Protein AF-A0A3A9ZVN2-F1 (afdb_monomer_lite)

Structure (mmCIF, N/CA/C/O backbone):
data_AF-A0A3A9ZVN2-F1
#
_entry.id   AF-A0A3A9ZVN2-F1
#
loop_
_atom_site.group_PDB
_atom_site.id
_atom_site.type_symbol
_atom_site.label_atom_id
_atom_site.label_alt_id
_atom_site.label_comp_id
_atom_site.label_asym_id
_atom_site.label_entity_id
_atom_site.label_seq_id
_atom_site.pdbx_PDB_ins_code
_atom_site.Cartn_x
_atom_site.Cartn_y
_atom_site.Cartn_z
_atom_site.occupancy
_atom_site.B_iso_or_equiv
_atom_site.auth_seq_id
_atom_site.auth_comp_id
_atom_site.auth_asym_id
_atom_site.auth_atom_id
_atom_site.pdbx_PDB_model_num
ATOM 1 N N . MET A 1 1 ? 17.768 26.730 19.556 1.00 52.03 1 MET A N 1
ATOM 2 C CA . MET A 1 1 ? 17.085 25.955 18.503 1.00 52.03 1 MET A CA 1
ATOM 3 C C . MET A 1 1 ? 16.171 24.981 19.230 1.00 52.03 1 MET A C 1
ATOM 5 O O . MET A 1 1 ? 16.673 24.086 19.892 1.00 52.03 1 MET A O 1
ATOM 9 N N . THR A 1 2 ? 14.871 25.261 19.291 1.00 62.16 2 THR A N 1
ATOM 10 C CA . THR A 1 2 ? 13.896 24.421 20.002 1.00 62.16 2 THR A CA 1
ATOM 11 C C . THR A 1 2 ? 13.582 23.214 19.131 1.00 62.16 2 THR A C 1
ATOM 13 O O . THR A 1 2 ? 13.152 23.379 17.994 1.00 62.16 2 THR A O 1
ATOM 16 N N . VAL A 1 3 ? 13.825 22.009 19.642 1.00 72.56 3 VAL A N 1
ATOM 17 C CA . VAL A 1 3 ? 13.385 20.778 18.981 1.00 72.56 3 VAL A CA 1
ATOM 18 C C . VAL A 1 3 ? 11.856 20.779 19.015 1.00 72.56 3 VAL A C 1
ATOM 20 O O . VAL A 1 3 ? 11.268 20.825 20.096 1.00 72.56 3 VAL A O 1
ATOM 23 N N . GLN A 1 4 ? 11.208 20.811 17.849 1.00 80.25 4 GLN A N 1
ATOM 24 C CA . GLN A 1 4 ? 9.761 20.615 17.763 1.00 80.25 4 GLN A CA 1
ATOM 25 C C . GLN A 1 4 ? 9.421 19.192 18.212 1.00 80.25 4 GLN A C 1
ATOM 27 O O . GLN A 1 4 ? 10.134 18.244 17.888 1.00 80.25 4 GLN A O 1
ATOM 32 N N . SER A 1 5 ? 8.332 19.052 18.967 1.00 89.44 5 SER A N 1
ATOM 33 C CA . SER A 1 5 ? 7.818 17.741 19.360 1.00 89.44 5 SER A CA 1
ATOM 34 C C . SER A 1 5 ? 7.433 16.929 18.123 1.00 89.44 5 SER A C 1
ATOM 36 O O . SER A 1 5 ? 6.764 17.452 17.233 1.00 89.44 5 SER A O 1
ATOM 38 N N . LEU A 1 6 ? 7.816 15.651 18.097 1.00 94.50 6 LEU A N 1
ATOM 39 C CA . LEU A 1 6 ? 7.392 14.690 17.073 1.00 94.50 6 LEU A CA 1
ATOM 40 C C . LEU A 1 6 ? 5.995 14.114 17.345 1.00 94.50 6 LEU A C 1
ATOM 42 O O . LEU A 1 6 ? 5.460 13.410 16.493 1.00 94.50 6 LEU A O 1
ATOM 46 N N . GLN A 1 7 ? 5.397 14.424 18.502 1.00 94.88 7 GLN A N 1
ATOM 47 C CA . GLN A 1 7 ? 4.105 13.876 18.915 1.00 94.88 7 GLN A CA 1
ATOM 48 C C . GLN A 1 7 ? 3.004 14.042 17.853 1.00 94.88 7 GLN A C 1
ATOM 50 O O . GLN A 1 7 ? 2.359 13.046 17.549 1.00 94.88 7 GLN A O 1
ATOM 55 N N . PRO A 1 8 ? 2.831 15.212 17.200 1.00 96.00 8 PRO A N 1
ATOM 56 C CA . PRO A 1 8 ? 1.793 15.358 16.179 1.00 96.00 8 PRO A CA 1
ATOM 57 C C . PRO A 1 8 ? 1.972 14.411 14.986 1.00 96.00 8 PRO A C 1
ATOM 59 O O . PRO A 1 8 ? 0.989 13.932 14.430 1.00 96.00 8 PRO A O 1
ATOM 62 N N . SER A 1 9 ? 3.218 14.123 14.595 1.00 94.94 9 SER A N 1
ATOM 63 C CA . SER A 1 9 ? 3.509 13.184 13.506 1.00 94.94 9 SER A CA 1
ATOM 64 C C . SER A 1 9 ? 3.242 11.739 13.920 1.00 94.94 9 SER A C 1
ATOM 66 O O . SER A 1 9 ? 2.726 10.967 13.119 1.00 94.94 9 SER A O 1
ATOM 68 N N . ILE A 1 10 ? 3.568 11.384 15.167 1.00 95.81 10 ILE A N 1
ATOM 69 C CA . ILE A 1 10 ? 3.290 10.057 15.734 1.00 95.81 10 ILE A CA 1
ATOM 70 C C . ILE A 1 10 ? 1.780 9.824 15.810 1.00 95.81 10 ILE A C 1
ATOM 72 O O . ILE A 1 10 ? 1.303 8.776 15.379 1.00 95.81 10 ILE A O 1
ATOM 76 N N . ASP A 1 11 ? 1.027 10.806 16.306 1.00 97.62 11 ASP A N 1
ATOM 77 C CA . ASP A 1 11 ? -0.429 10.722 16.419 1.00 97.62 11 ASP A CA 1
ATOM 78 C C . ASP A 1 11 ? -1.079 10.580 15.034 1.00 97.62 11 ASP A C 1
ATOM 80 O O . ASP A 1 11 ? -1.924 9.709 14.834 1.00 97.62 11 ASP A O 1
ATOM 84 N N . ALA A 1 12 ? -0.642 11.381 14.054 1.00 97.12 12 ALA A N 1
ATOM 85 C CA . ALA A 1 12 ? -1.155 11.316 12.6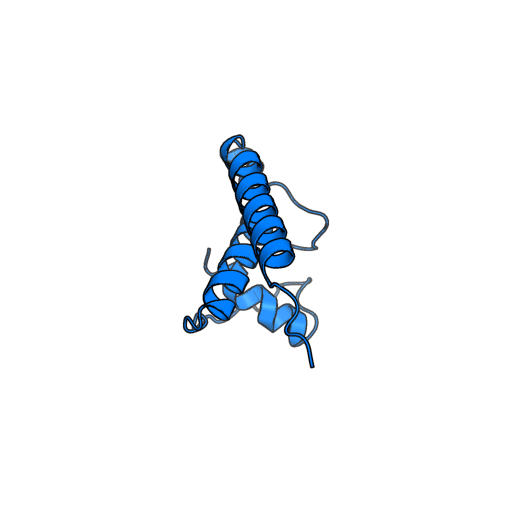86 1.00 97.12 12 ALA A CA 1
ATOM 86 C C . ALA A 1 12 ? -0.848 9.975 12.001 1.00 97.12 12 ALA A C 1
ATOM 88 O O . ALA A 1 12 ? -1.716 9.407 11.335 1.00 97.12 12 ALA A O 1
ATOM 89 N N . TRP A 1 13 ? 0.369 9.451 12.170 1.00 96.31 13 TRP A N 1
ATOM 90 C CA . TRP A 1 13 ? 0.735 8.138 11.641 1.00 96.31 13 TRP A CA 1
ATOM 91 C C . TRP A 1 13 ? -0.088 7.023 12.298 1.00 96.31 13 TRP A C 1
ATOM 93 O O . TRP A 1 13 ? -0.677 6.205 11.593 1.00 96.31 13 TRP A O 1
ATOM 103 N N . THR A 1 14 ? -0.219 7.051 13.629 1.00 97.56 14 THR A N 1
ATOM 104 C CA . THR A 1 14 ? -0.990 6.056 14.396 1.00 97.56 14 THR A CA 1
ATOM 105 C C . THR A 1 14 ? -2.445 6.035 13.935 1.00 97.56 14 THR A C 1
ATOM 107 O O . THR A 1 14 ? -2.957 4.986 13.553 1.00 97.56 14 THR A O 1
ATOM 110 N N . GLN A 1 15 ? -3.074 7.212 13.853 1.00 98.31 15 GLN A N 1
ATOM 111 C CA . GLN A 1 15 ? -4.438 7.357 13.350 1.00 98.31 15 GLN A CA 1
ATOM 112 C C . GLN A 1 15 ? -4.589 6.813 11.921 1.00 98.31 15 GLN A C 1
ATOM 114 O O . GLN A 1 15 ? -5.598 6.187 11.602 1.00 98.31 15 GLN A O 1
ATOM 119 N N . SER A 1 16 ? -3.604 7.055 11.052 1.00 97.50 16 SER A N 1
ATOM 120 C CA . SER A 1 16 ? -3.657 6.617 9.653 1.00 97.50 16 SER A CA 1
ATOM 121 C C . SER A 1 16 ? -3.618 5.091 9.536 1.00 97.50 16 SER A C 1
ATOM 123 O O . SER A 1 16 ? -4.425 4.511 8.809 1.00 97.50 16 SER A O 1
ATOM 125 N N . ILE A 1 17 ? -2.724 4.430 10.277 1.00 97.00 17 ILE A N 1
ATOM 126 C CA . ILE A 1 17 ? -2.597 2.967 10.258 1.00 97.00 17 ILE A CA 1
ATOM 127 C C . ILE A 1 17 ? -3.798 2.285 10.924 1.00 97.00 17 ILE A C 1
ATOM 129 O O . ILE A 1 17 ? -4.275 1.264 10.420 1.00 97.00 17 ILE A O 1
ATOM 133 N N . GLU A 1 18 ? -4.342 2.856 12.001 1.00 97.88 18 GLU A N 1
ATOM 134 C CA . GLU A 1 18 ? -5.577 2.365 12.624 1.00 97.88 18 GLU A CA 1
ATOM 135 C C . GLU A 1 18 ? -6.771 2.469 11.666 1.00 97.88 18 GLU A C 1
ATOM 137 O O . GLU A 1 18 ? -7.498 1.491 11.495 1.00 97.88 18 GLU A O 1
ATOM 142 N N . ALA A 1 19 ? -6.930 3.599 10.967 1.00 98.06 19 ALA A N 1
ATOM 143 C CA . ALA A 1 19 ? -8.015 3.793 10.005 1.00 98.06 19 ALA A CA 1
ATOM 144 C C . ALA A 1 19 ? -7.927 2.830 8.808 1.00 98.06 19 ALA A C 1
ATOM 146 O O . ALA A 1 19 ? -8.944 2.286 8.374 1.00 98.06 19 ALA A O 1
ATOM 147 N N . IL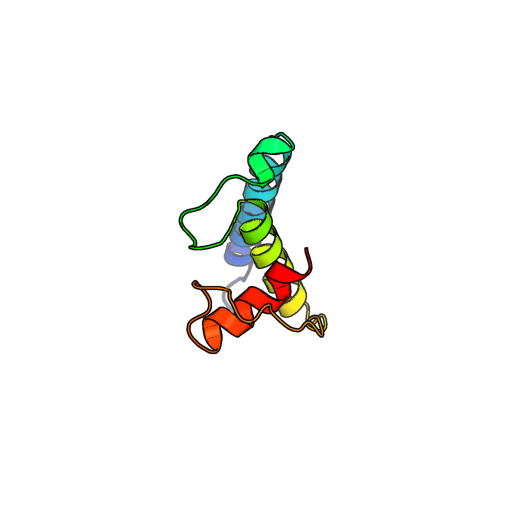E A 1 20 ? -6.718 2.584 8.284 1.00 96.94 20 ILE A N 1
ATOM 148 C CA . ILE A 1 20 ? -6.500 1.578 7.234 1.00 96.94 20 ILE A CA 1
ATOM 149 C C . ILE A 1 20 ? -6.876 0.190 7.759 1.00 96.94 20 ILE A C 1
ATOM 151 O O . ILE A 1 20 ? -7.607 -0.535 7.087 1.00 96.94 20 ILE A O 1
ATOM 155 N N . SER A 1 21 ? -6.418 -0.163 8.964 1.00 96.75 21 SER A N 1
ATOM 156 C CA . SER A 1 21 ? -6.683 -1.465 9.586 1.00 96.75 21 SER A CA 1
ATOM 157 C C . SER A 1 21 ? -8.179 -1.702 9.809 1.00 96.75 21 SER A C 1
ATOM 159 O O . SER A 1 21 ? -8.687 -2.775 9.485 1.00 96.75 21 SER A O 1
ATOM 161 N N . GLU A 1 22 ? -8.903 -0.695 10.304 1.00 97.81 22 GLU A N 1
ATOM 162 C CA . GLU A 1 22 ? -10.355 -0.748 10.484 1.00 97.81 22 GLU A CA 1
ATOM 163 C C . GLU A 1 22 ? -11.071 -0.944 9.142 1.00 97.81 22 GLU A C 1
ATOM 165 O O . GLU A 1 22 ? -11.871 -1.873 9.006 1.00 97.81 22 GLU A O 1
ATOM 170 N N . LEU A 1 23 ? -10.729 -0.144 8.125 1.00 96.00 23 LEU A N 1
ATOM 171 C CA . LEU A 1 23 ? -11.318 -0.250 6.790 1.00 96.00 23 LEU A CA 1
ATOM 172 C C . LEU A 1 23 ? -11.160 -1.663 6.221 1.00 96.00 23 LEU A C 1
ATOM 174 O O . LEU A 1 23 ? -12.148 -2.286 5.828 1.00 96.00 23 LEU A O 1
ATOM 178 N N . VAL A 1 24 ? -9.932 -2.186 6.200 1.00 96.12 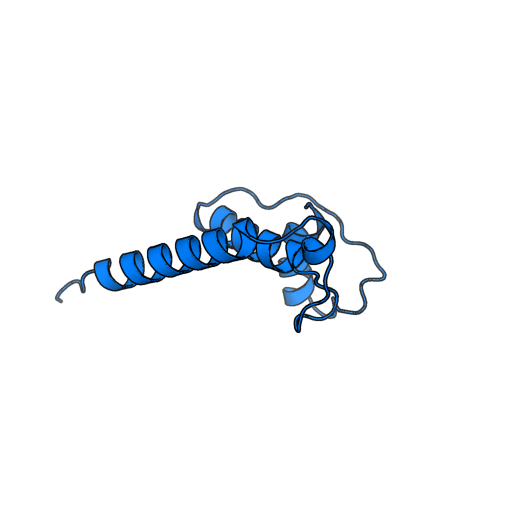24 VAL A N 1
ATOM 179 C CA . VAL A 1 24 ? -9.650 -3.481 5.568 1.00 96.12 24 VAL A CA 1
ATOM 180 C C . VAL A 1 24 ? -10.193 -4.662 6.371 1.00 96.12 24 VAL A C 1
ATOM 182 O O . VAL A 1 24 ? -10.521 -5.689 5.783 1.00 96.12 24 VAL A O 1
ATOM 185 N N . SER A 1 25 ? -10.358 -4.516 7.693 1.00 96.25 25 SER A N 1
ATOM 186 C CA . SER A 1 25 ? -10.962 -5.549 8.548 1.00 96.25 25 SER A CA 1
ATOM 187 C C . SER A 1 25 ? -12.433 -5.833 8.222 1.00 96.25 25 SER A C 1
ATOM 189 O O . SER A 1 25 ? -12.935 -6.914 8.527 1.00 96.25 25 SER A O 1
ATOM 191 N N . SER A 1 26 ? -13.120 -4.875 7.593 1.00 95.44 26 SER A N 1
ATOM 192 C CA . SER A 1 26 ? -14.526 -5.000 7.200 1.00 95.44 26 SER A CA 1
ATOM 193 C C . SER A 1 26 ? -14.738 -5.651 5.828 1.00 95.44 26 SER A C 1
ATOM 195 O O . SER A 1 26 ? -15.869 -6.017 5.503 1.00 95.44 26 SER A O 1
ATOM 197 N N . LEU A 1 27 ? -13.672 -5.802 5.032 1.00 97.06 27 LEU A N 1
ATOM 198 C CA . LEU A 1 27 ? -13.752 -6.290 3.657 1.00 97.06 27 LEU A CA 1
ATOM 199 C C . LEU A 1 27 ? -13.939 -7.806 3.603 1.00 97.06 27 LEU A C 1
ATOM 201 O O . LEU A 1 27 ? -13.221 -8.562 4.260 1.00 97.06 27 LEU A O 1
ATOM 205 N N . VAL A 1 28 ? -14.846 -8.262 2.740 1.00 96.06 28 VAL A N 1
ATOM 206 C CA . VAL A 1 28 ? -14.971 -9.693 2.420 1.00 96.06 28 VAL A CA 1
ATOM 207 C C . VAL A 1 28 ? -13.932 -10.116 1.374 1.00 96.06 28 VAL A C 1
ATOM 209 O O . VAL A 1 28 ? -13.435 -9.292 0.607 1.00 96.06 28 VAL A O 1
ATOM 212 N N . ASP A 1 29 ? -13.633 -11.416 1.275 1.00 91.00 29 ASP A N 1
ATOM 213 C CA . ASP A 1 29 ? -12.575 -11.954 0.395 1.00 91.00 29 ASP A CA 1
ATOM 214 C C . ASP A 1 29 ? -12.642 -11.460 -1.062 1.00 91.00 29 ASP A C 1
ATOM 216 O O . ASP A 1 29 ? -11.613 -11.201 -1.686 1.00 91.00 29 ASP A O 1
ATOM 220 N N . GLY A 1 30 ? -13.850 -11.299 -1.613 1.00 93.94 30 GLY A N 1
ATOM 221 C CA . GLY A 1 30 ? -14.040 -10.811 -2.982 1.00 93.94 30 GLY A CA 1
ATOM 222 C C . GLY A 1 30 ? -13.640 -9.345 -3.187 1.00 93.94 30 GLY A C 1
ATOM 223 O O . GLY A 1 30 ? -13.245 -8.968 -4.289 1.00 93.94 30 GLY A O 1
ATOM 224 N N . GLU A 1 31 ? -13.709 -8.518 -2.143 1.00 97.06 31 GLU A N 1
ATOM 225 C CA . GLU A 1 31 ? -13.425 -7.081 -2.221 1.00 97.06 31 GLU A CA 1
ATOM 226 C C . GLU A 1 31 ? -11.928 -6.779 -2.239 1.00 97.06 31 GLU A C 1
ATOM 228 O O . GLU A 1 31 ? -11.511 -5.790 -2.841 1.00 97.06 31 GLU A O 1
ATOM 233 N N . TRP A 1 32 ? -11.105 -7.672 -1.685 1.00 97.25 32 TRP A N 1
ATOM 234 C CA . TRP A 1 32 ? -9.647 -7.559 -1.735 1.00 97.25 32 TRP A CA 1
ATOM 235 C C . TRP A 1 32 ? -9.089 -7.515 -3.161 1.00 97.25 32 TRP A C 1
ATOM 237 O O . TRP A 1 32 ? -8.050 -6.903 -3.392 1.00 97.25 32 TRP A O 1
ATOM 247 N N . ASN A 1 33 ? -9.790 -8.122 -4.122 1.00 96.50 33 ASN A N 1
ATOM 248 C CA . ASN A 1 33 ? -9.385 -8.166 -5.529 1.00 96.50 33 ASN A CA 1
ATOM 249 C C . ASN A 1 33 ? -10.008 -7.038 -6.372 1.00 96.50 33 ASN A C 1
ATOM 251 O O . ASN A 1 33 ? -9.855 -7.020 -7.594 1.00 96.50 33 ASN A O 1
ATOM 255 N N . ARG A 1 34 ? -10.744 -6.105 -5.754 1.00 97.06 34 ARG A N 1
ATOM 256 C CA . ARG A 1 34 ? -11.374 -4.991 -6.467 1.00 97.06 34 ARG A CA 1
ATOM 257 C C . ARG A 1 34 ? -10.299 -4.037 -7.018 1.00 97.06 34 ARG A C 1
ATOM 259 O O . ARG A 1 34 ? -9.373 -3.711 -6.277 1.00 97.06 34 ARG A O 1
ATOM 266 N N . PRO A 1 35 ? -10.420 -3.557 -8.272 1.00 97.50 35 PRO A N 1
ATOM 267 C CA . PRO A 1 35 ? -9.483 -2.587 -8.835 1.00 97.50 35 PRO A CA 1
ATOM 268 C C . PRO A 1 35 ? -9.568 -1.233 -8.122 1.00 97.50 35 PRO A C 1
ATOM 270 O O . PRO A 1 35 ? -10.639 -0.829 -7.654 1.00 97.50 35 PRO A O 1
ATOM 273 N N . THR A 1 36 ? -8.442 -0.526 -8.087 1.00 96.75 36 THR A N 1
ATOM 274 C CA . THR A 1 36 ? -8.303 0.805 -7.483 1.00 96.75 36 THR A CA 1
ATOM 275 C C . THR A 1 36 ? -7.996 1.866 -8.543 1.00 96.75 36 THR A C 1
ATOM 277 O O . THR A 1 36 ? -7.912 1.571 -9.735 1.00 96.75 36 THR A O 1
ATOM 280 N N . GLU A 1 37 ? -7.850 3.122 -8.120 1.00 95.88 37 GLU A N 1
ATOM 281 C CA . GLU A 1 37 ? -7.389 4.202 -9.002 1.00 95.88 37 GLU A CA 1
ATOM 282 C C . GLU A 1 37 ? -5.897 4.077 -9.352 1.00 95.88 37 GLU A C 1
ATOM 284 O O . GLU A 1 37 ? -5.457 4.65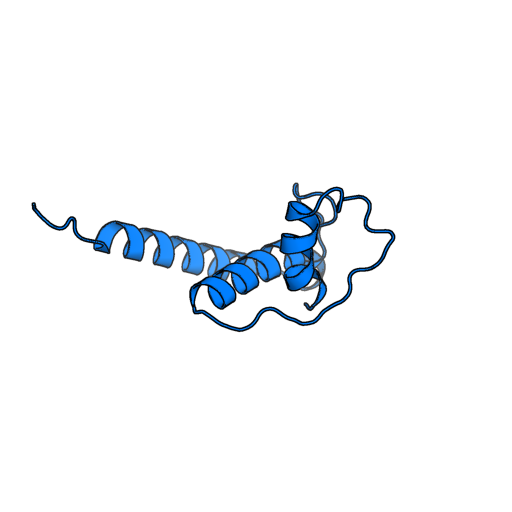7 -10.344 1.00 95.88 37 GLU A O 1
ATOM 289 N N . CYS A 1 38 ? -5.128 3.296 -8.583 1.00 96.00 38 CYS A N 1
ATOM 290 C CA . CYS A 1 38 ? -3.764 2.916 -8.929 1.00 96.00 38 CYS A CA 1
ATOM 291 C C . CYS A 1 38 ? -3.816 1.879 -10.068 1.00 96.00 38 CYS A C 1
ATOM 293 O O . CYS A 1 38 ? -4.327 0.773 -9.864 1.00 96.00 38 CYS A O 1
ATOM 295 N N . PRO A 1 39 ? -3.329 2.204 -11.282 1.00 95.62 39 PRO A N 1
ATOM 296 C CA . PRO A 1 39 ? -3.431 1.298 -12.421 1.00 95.62 39 PRO A CA 1
ATOM 297 C C . PRO A 1 39 ? -2.752 -0.042 -12.134 1.00 95.62 39 PRO A C 1
ATOM 299 O O . PRO A 1 39 ? -1.626 -0.072 -11.654 1.00 95.62 39 PRO A O 1
ATOM 302 N N . GLY A 1 40 ? -3.444 -1.139 -12.442 1.00 95.50 40 GLY A N 1
ATOM 303 C CA . GLY A 1 40 ? -2.945 -2.494 -12.211 1.00 95.50 40 GLY A CA 1
ATOM 304 C C . GLY A 1 40 ? -3.062 -2.986 -10.767 1.00 95.50 40 GLY A C 1
ATOM 305 O O . GLY A 1 40 ? -2.852 -4.172 -10.541 1.00 95.50 40 GLY A O 1
ATOM 306 N N . TRP A 1 41 ? -3.440 -2.125 -9.814 1.00 97.94 41 TRP A N 1
ATOM 307 C CA . TRP A 1 41 ? -3.492 -2.473 -8.396 1.00 97.94 41 TRP A CA 1
ATOM 308 C C . TRP A 1 41 ? -4.908 -2.775 -7.907 1.00 97.94 41 TRP A C 1
ATOM 310 O O . TRP A 1 41 ? -5.839 -1.971 -8.048 1.00 97.94 41 TRP A O 1
ATOM 320 N N . SER A 1 42 ? -5.047 -3.934 -7.271 1.00 97.38 42 SER A N 1
ATOM 321 C CA . SER A 1 42 ? -6.191 -4.275 -6.429 1.00 97.38 42 SER A CA 1
ATOM 322 C C . SER A 1 42 ? -6.107 -3.619 -5.042 1.00 97.38 42 SER A C 1
ATOM 324 O O . SER A 1 42 ? -5.085 -3.042 -4.670 1.00 97.38 42 SER A O 1
ATOM 326 N N . VAL A 1 43 ? -7.169 -3.724 -4.237 1.00 97.56 43 VAL A N 1
ATOM 327 C CA . VAL A 1 43 ? -7.141 -3.282 -2.829 1.00 97.56 43 VAL A CA 1
ATOM 328 C C . VAL A 1 43 ? -6.012 -3.970 -2.054 1.00 97.56 43 VAL A C 1
ATOM 330 O O . VAL A 1 43 ? -5.306 -3.313 -1.290 1.00 97.56 43 VAL A O 1
ATOM 333 N N . ARG A 1 44 ? -5.791 -5.271 -2.286 1.00 97.19 44 ARG A N 1
ATOM 334 C CA . ARG A 1 44 ? -4.680 -6.019 -1.679 1.00 97.19 44 ARG A CA 1
ATOM 335 C C . ARG A 1 44 ? -3.331 -5.389 -2.005 1.00 97.19 44 ARG A C 1
ATOM 337 O O . ARG A 1 44 ? -2.479 -5.301 -1.135 1.00 97.19 44 ARG A O 1
ATOM 344 N N . ASP A 1 45 ? -3.173 -4.915 -3.230 1.00 97.56 45 ASP A N 1
ATOM 345 C CA . ASP A 1 45 ? -1.916 -4.390 -3.759 1.00 97.56 45 ASP A CA 1
ATOM 346 C C . ASP A 1 45 ? -1.570 -3.060 -3.080 1.00 97.56 45 ASP A C 1
ATOM 348 O O . ASP A 1 45 ? -0.432 -2.850 -2.665 1.00 97.56 45 ASP A O 1
ATOM 352 N N . VAL A 1 46 ? -2.578 -2.208 -2.864 1.00 97.31 46 VAL A N 1
ATOM 353 C CA . VAL A 1 46 ? -2.432 -0.965 -2.093 1.00 97.31 46 VAL A CA 1
ATOM 354 C C . VAL A 1 46 ? -2.030 -1.257 -0.644 1.00 97.31 46 VAL A C 1
ATOM 356 O O . VAL A 1 46 ? -1.137 -0.603 -0.109 1.00 97.31 46 VAL A O 1
ATOM 359 N N . VAL A 1 47 ? -2.646 -2.252 -0.002 1.00 97.06 47 VAL A N 1
ATOM 360 C CA . VAL A 1 47 ? -2.294 -2.630 1.379 1.00 97.06 47 VAL A CA 1
ATOM 361 C C . VAL A 1 47 ? -0.877 -3.204 1.448 1.00 97.06 47 VAL A C 1
ATOM 363 O O . VAL A 1 47 ? -0.101 -2.813 2.319 1.00 97.06 47 VAL A O 1
ATOM 366 N N . SER A 1 48 ? -0.502 -4.067 0.502 1.00 96.94 48 SER A N 1
ATOM 367 C CA . SER A 1 48 ? 0.863 -4.589 0.377 1.00 96.94 48 SER A CA 1
ATOM 368 C C . SER A 1 48 ? 1.888 -3.476 0.159 1.00 96.94 48 SER A C 1
ATOM 370 O O . SER A 1 48 ? 2.973 -3.537 0.732 1.00 96.94 48 SER A O 1
ATOM 372 N N . HIS A 1 49 ? 1.546 -2.435 -0.607 1.00 96.75 49 HIS A N 1
ATOM 373 C CA . HIS A 1 49 ? 2.399 -1.263 -0.791 1.00 96.75 49 HIS A CA 1
ATOM 374 C C . HIS A 1 49 ? 2.652 -0.516 0.527 1.00 96.75 49 HIS A C 1
ATOM 376 O O . HIS A 1 49 ? 3.803 -0.204 0.833 1.00 96.75 49 HIS A O 1
ATOM 382 N N . VAL A 1 50 ? 1.605 -0.273 1.327 1.00 96.69 50 VAL A N 1
ATOM 383 C CA . VAL A 1 50 ? 1.739 0.384 2.640 1.00 96.69 50 VAL A CA 1
ATOM 384 C C . VAL A 1 50 ? 2.631 -0.442 3.566 1.00 96.69 50 VAL A C 1
ATOM 386 O O . VAL A 1 50 ? 3.591 0.087 4.118 1.00 96.69 50 VAL A O 1
ATOM 389 N N . ILE A 1 51 ? 2.376 -1.750 3.679 1.00 96.00 51 ILE A N 1
ATOM 390 C CA . ILE A 1 51 ? 3.187 -2.655 4.510 1.00 96.00 51 ILE A CA 1
ATOM 391 C C . ILE A 1 51 ? 4.651 -2.656 4.051 1.00 96.00 51 ILE A C 1
ATOM 393 O O . ILE A 1 51 ? 5.553 -2.562 4.880 1.00 96.00 51 ILE A O 1
ATOM 397 N N . GLY A 1 52 ? 4.897 -2.725 2.740 1.00 95.31 52 GLY A N 1
ATOM 398 C CA . GLY A 1 52 ? 6.246 -2.682 2.175 1.00 95.31 52 GLY A CA 1
ATOM 399 C C . GLY A 1 52 ? 6.997 -1.394 2.520 1.00 95.31 52 GLY A C 1
ATOM 400 O O . GLY A 1 52 ? 8.171 -1.455 2.890 1.00 95.31 52 GLY A O 1
ATOM 401 N N . GLY A 1 53 ? 6.311 -0.248 2.466 1.00 95.19 53 GLY A N 1
ATOM 402 C CA . GLY A 1 53 ? 6.866 1.044 2.869 1.00 95.19 53 GLY A CA 1
ATOM 403 C C . GLY A 1 53 ? 7.219 1.106 4.356 1.00 95.19 53 GLY A C 1
ATOM 404 O O . GLY A 1 53 ? 8.300 1.578 4.702 1.00 95.19 53 GLY A O 1
ATOM 405 N N . GLU A 1 54 ? 6.358 0.579 5.229 1.00 95.75 54 GLU A N 1
ATOM 406 C CA . GLU A 1 54 ? 6.609 0.524 6.677 1.00 95.75 54 GLU A CA 1
ATOM 407 C C . GLU A 1 54 ? 7.778 -0.413 7.021 1.00 95.75 54 GLU A C 1
ATOM 409 O O . GLU A 1 54 ? 8.670 -0.034 7.778 1.00 95.75 54 GLU A O 1
ATOM 414 N N . CYS A 1 55 ? 7.843 -1.602 6.411 1.00 95.44 55 CYS A N 1
ATOM 415 C CA . CYS A 1 55 ? 8.991 -2.505 6.539 1.00 95.44 55 CYS A CA 1
ATOM 416 C C . CYS A 1 55 ? 10.296 -1.820 6.111 1.00 95.44 55 CYS A C 1
ATOM 418 O O . CYS A 1 55 ? 11.301 -1.873 6.818 1.00 95.44 55 CYS A O 1
ATOM 420 N N . GLU A 1 56 ? 10.287 -1.126 4.973 1.00 94.44 56 GLU A N 1
A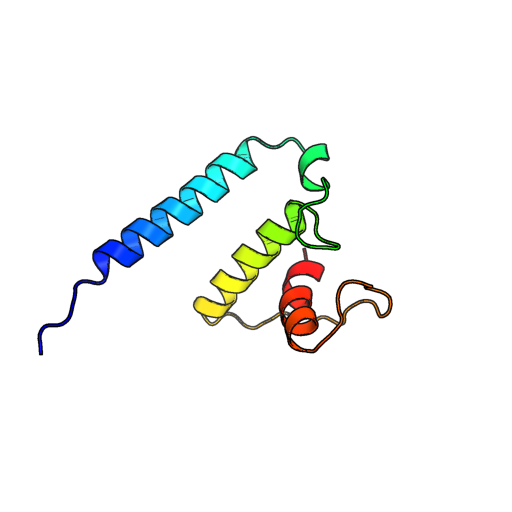TOM 421 C CA . GLU A 1 56 ? 11.463 -0.399 4.498 1.00 94.44 56 GLU A CA 1
ATOM 422 C C . GLU A 1 56 ? 11.860 0.743 5.450 1.00 94.44 56 GLU A C 1
ATOM 424 O O . GLU A 1 56 ? 13.044 0.911 5.745 1.00 94.44 56 GLU A O 1
ATOM 429 N N . ALA A 1 57 ? 10.889 1.484 5.994 1.00 93.88 57 ALA A N 1
ATOM 430 C CA . ALA A 1 57 ? 11.127 2.532 6.988 1.00 93.88 57 ALA A CA 1
ATOM 431 C C . ALA A 1 57 ? 11.705 1.983 8.307 1.00 93.88 57 ALA A C 1
ATOM 433 O O . ALA A 1 57 ? 12.520 2.651 8.947 1.00 93.88 57 ALA A O 1
ATOM 434 N N . LEU A 1 58 ? 11.333 0.755 8.687 1.00 95.81 58 LEU A N 1
ATOM 435 C CA . LEU A 1 58 ? 11.916 0.017 9.812 1.00 95.81 58 LEU A CA 1
ATOM 436 C C . LEU A 1 58 ? 13.332 -0.515 9.520 1.00 95.81 58 LEU A C 1
ATOM 438 O O . LEU A 1 58 ? 14.035 -0.924 10.446 1.00 95.81 58 LEU A O 1
ATOM 442 N N . GLY A 1 59 ? 13.779 -0.460 8.262 1.00 96.56 59 GLY A N 1
ATOM 443 C CA . GLY A 1 59 ? 15.082 -0.951 7.820 1.00 96.56 59 GLY A CA 1
ATOM 444 C C . GLY A 1 59 ? 15.094 -2.432 7.441 1.00 96.56 59 GLY A C 1
ATOM 445 O O . GLY A 1 59 ? 16.177 -3.012 7.319 1.00 96.56 59 GLY A O 1
ATOM 446 N N . ASP A 1 60 ? 13.925 -3.047 7.247 1.00 95.75 60 ASP A N 1
ATOM 447 C CA . ASP A 1 60 ? 13.832 -4.425 6.778 1.00 95.75 60 ASP A CA 1
ATOM 448 C C . ASP A 1 60 ? 14.374 -4.548 5.344 1.00 95.75 60 ASP A C 1
ATOM 450 O O . ASP A 1 60 ? 14.214 -3.643 4.513 1.00 95.75 60 ASP A O 1
ATOM 454 N N . PRO A 1 61 ? 15.024 -5.676 5.004 1.00 93.00 61 PRO A N 1
ATOM 455 C CA . PRO A 1 61 ? 15.518 -5.887 3.657 1.00 93.00 61 PRO A CA 1
ATOM 456 C C . PRO A 1 61 ? 14.355 -5.992 2.670 1.00 93.00 61 PRO A C 1
ATOM 458 O O . PRO A 1 61 ? 13.377 -6.709 2.891 1.00 93.00 61 PRO A O 1
ATOM 461 N N . ARG A 1 62 ? 14.501 -5.332 1.521 1.00 90.81 62 ARG A N 1
ATOM 462 C CA . ARG A 1 62 ? 13.547 -5.482 0.424 1.00 90.81 62 ARG A CA 1
ATOM 463 C C . ARG A 1 62 ? 13.553 -6.918 -0.118 1.00 90.81 62 ARG A C 1
ATOM 465 O O . ARG A 1 62 ? 14.621 -7.537 -0.183 1.00 90.81 62 ARG A O 1
ATOM 472 N N . PRO A 1 63 ? 12.400 -7.434 -0.578 1.00 90.88 63 PRO A N 1
ATOM 473 C CA . PRO A 1 63 ? 12.337 -8.737 -1.221 1.00 90.88 63 PRO A CA 1
ATOM 474 C C . PRO A 1 63 ? 13.250 -8.810 -2.447 1.00 90.88 63 PRO A C 1
ATOM 476 O O . PRO A 1 63 ? 13.313 -7.880 -3.255 1.00 90.88 63 PRO A O 1
ATOM 479 N N . ILE A 1 64 ? 13.921 -9.948 -2.618 1.00 92.12 64 ILE A N 1
ATOM 480 C CA . ILE A 1 64 ? 14.600 -10.280 -3.871 1.00 92.12 64 ILE A CA 1
ATOM 481 C C . ILE A 1 64 ? 13.560 -10.941 -4.773 1.00 92.12 64 ILE A C 1
ATOM 483 O O . ILE A 1 64 ? 13.344 -12.149 -4.700 1.00 92.12 64 ILE A O 1
ATOM 487 N N . HIS A 1 65 ? 12.893 -10.131 -5.592 1.00 93.62 65 HIS A N 1
ATOM 488 C CA . HIS A 1 65 ? 11.795 -10.576 -6.446 1.00 93.62 65 HIS A CA 1
ATOM 489 C C . HIS A 1 65 ? 11.916 -10.002 -7.859 1.00 93.62 65 HIS A C 1
ATOM 491 O O . HIS A 1 65 ? 12.286 -8.842 -8.041 1.00 93.62 65 HIS A O 1
ATOM 497 N N . THR A 1 66 ? 11.644 -10.831 -8.868 1.00 94.12 66 THR A N 1
ATOM 498 C CA . THR A 1 66 ? 11.686 -10.427 -10.281 1.00 94.12 66 THR A CA 1
ATOM 499 C C . THR A 1 66 ? 10.268 -10.242 -10.787 1.00 94.12 66 THR A C 1
ATOM 501 O O . THR A 1 66 ? 9.502 -11.200 -10.815 1.00 94.12 66 THR A O 1
ATOM 504 N N . LEU A 1 67 ? 9.952 -9.030 -11.239 1.00 94.81 67 LEU A N 1
ATOM 505 C CA . LEU A 1 67 ? 8.628 -8.710 -11.760 1.00 94.81 67 LEU A CA 1
ATOM 506 C C . LEU A 1 67 ? 8.332 -9.408 -13.098 1.00 94.81 67 LEU A C 1
ATOM 508 O O . LEU A 1 67 ? 9.245 -9.571 -13.925 1.00 94.81 67 LEU A O 1
ATOM 512 N N . PRO A 1 68 ? 7.055 -9.736 -13.366 1.00 93.62 68 PRO A N 1
ATOM 513 C CA . PRO A 1 68 ? 6.583 -10.071 -14.702 1.00 93.62 68 PRO A CA 1
ATOM 514 C C . PRO A 1 68 ? 6.937 -8.977 -15.719 1.00 93.62 68 PRO A C 1
ATOM 516 O O . PRO A 1 68 ? 6.970 -7.783 -15.415 1.00 93.62 68 PRO A O 1
ATOM 519 N N . ARG A 1 69 ? 7.233 -9.383 -16.957 1.00 88.81 69 ARG A N 1
ATOM 520 C CA . ARG A 1 69 ? 7.695 -8.460 -18.013 1.00 88.81 69 ARG A CA 1
ATOM 521 C C . ARG A 1 69 ? 6.564 -7.664 -18.668 1.00 88.81 69 ARG A C 1
ATOM 523 O O . ARG A 1 69 ? 6.850 -6.724 -19.401 1.00 88.81 69 ARG A O 1
ATOM 530 N N . ASP A 1 70 ? 5.321 -8.067 -18.454 1.00 92.31 70 ASP A N 1
ATOM 531 C CA . ASP A 1 70 ? 4.117 -7.616 -19.154 1.00 92.31 70 ASP A CA 1
ATOM 532 C C . ASP A 1 70 ? 3.187 -6.750 -18.289 1.00 92.31 70 ASP A C 1
ATOM 534 O O . ASP A 1 70 ? 2.044 -6.489 -18.667 1.00 92.31 70 ASP A O 1
ATOM 538 N N . LEU A 1 71 ? 3.686 -6.239 -17.160 1.00 95.81 71 LEU A N 1
ATOM 539 C CA . LEU A 1 71 ? 2.968 -5.266 -16.339 1.00 95.81 71 LEU A CA 1
ATOM 540 C C . LEU A 1 71 ? 2.893 -3.914 -17.060 1.00 95.81 71 LEU A C 1
ATOM 542 O O . LEU A 1 71 ? 3.855 -3.146 -17.084 1.00 95.81 71 LEU A O 1
ATOM 546 N N . TYR A 1 72 ? 1.736 -3.616 -17.654 1.00 95.88 72 TYR A N 1
ATOM 547 C CA . TYR A 1 72 ? 1.533 -2.401 -18.453 1.00 95.88 72 TYR A CA 1
ATOM 548 C C . TYR A 1 72 ? 1.658 -1.103 -17.637 1.00 95.88 72 TYR A C 1
ATOM 550 O O . TYR A 1 72 ? 1.943 -0.051 -18.208 1.00 95.88 72 TYR A O 1
ATOM 558 N N . HIS A 1 73 ? 1.417 -1.164 -16.322 1.00 95.31 73 HIS A N 1
ATOM 559 C CA . HIS A 1 73 ? 1.496 -0.026 -15.403 1.00 95.31 73 HIS A CA 1
ATOM 560 C C . HIS A 1 73 ? 2.911 0.229 -14.862 1.00 95.31 73 HIS A C 1
ATOM 562 O O . HIS A 1 73 ? 3.132 1.254 -14.222 1.00 95.31 73 HIS A O 1
ATOM 568 N N . VAL A 1 74 ? 3.880 -0.650 -15.147 1.00 96.94 74 VAL A N 1
ATOM 569 C CA . VAL A 1 74 ? 5.288 -0.489 -14.748 1.00 96.94 74 VAL A CA 1
ATOM 570 C C . VAL A 1 74 ? 6.083 0.121 -15.901 1.00 96.94 74 VAL A C 1
ATOM 572 O O . VAL A 1 74 ? 6.614 -0.576 -16.768 1.00 96.94 74 VAL A O 1
ATOM 575 N N . THR A 1 75 ? 6.166 1.449 -15.920 1.00 95.44 75 THR A N 1
ATOM 576 C CA . THR A 1 75 ? 6.698 2.211 -17.064 1.00 95.44 75 THR A CA 1
ATOM 577 C C . THR A 1 75 ? 8.096 2.782 -16.850 1.00 95.44 75 THR A C 1
ATOM 579 O O . THR A 1 75 ? 8.748 3.183 -17.812 1.00 95.44 75 THR A O 1
ATOM 582 N N . ASP A 1 76 ? 8.578 2.816 -15.612 1.00 95.19 76 ASP A N 1
ATOM 583 C CA . ASP A 1 76 ? 9.859 3.413 -15.235 1.00 95.19 76 ASP A CA 1
ATOM 584 C C . ASP A 1 76 ? 10.472 2.714 -14.010 1.00 95.19 76 ASP A C 1
ATOM 586 O O . ASP A 1 76 ? 9.933 1.739 -13.487 1.00 95.19 76 ASP A O 1
ATOM 590 N N . GLU A 1 77 ? 11.647 3.173 -13.576 1.00 95.19 77 GLU A N 1
ATOM 591 C CA . GLU A 1 77 ? 12.346 2.582 -12.430 1.00 95.19 77 GLU A CA 1
ATOM 592 C C . GLU A 1 77 ? 11.639 2.839 -11.096 1.00 95.19 77 GLU A C 1
ATOM 594 O O . GLU A 1 77 ? 11.702 1.997 -10.206 1.00 95.19 77 GLU A O 1
ATOM 599 N N . THR A 1 78 ? 10.928 3.959 -10.953 1.00 94.75 78 THR A N 1
ATOM 600 C CA . THR A 1 78 ? 10.191 4.277 -9.722 1.00 94.75 78 THR A CA 1
ATOM 601 C C . THR A 1 78 ? 8.996 3.345 -9.559 1.00 94.75 78 THR A C 1
ATOM 603 O O . THR A 1 78 ? 8.825 2.724 -8.516 1.00 94.75 78 THR A O 1
ATOM 606 N N . THR A 1 79 ? 8.187 3.190 -10.602 1.00 95.06 79 THR A N 1
ATOM 607 C CA . THR A 1 79 ? 7.055 2.255 -10.622 1.00 95.06 79 THR A CA 1
ATOM 608 C C . THR A 1 79 ? 7.528 0.812 -10.465 1.00 95.06 79 THR A C 1
ATOM 610 O O . THR A 1 79 ? 6.943 0.066 -9.688 1.00 95.06 79 THR A O 1
ATOM 613 N N . ARG A 1 80 ? 8.655 0.434 -11.085 1.00 95.06 80 ARG A N 1
ATOM 614 C CA . ARG A 1 80 ? 9.303 -0.873 -10.873 1.00 95.06 80 ARG A CA 1
ATOM 615 C C . ARG A 1 80 ? 9.740 -1.078 -9.426 1.00 95.06 80 ARG A C 1
ATOM 617 O O . ARG A 1 80 ? 9.553 -2.162 -8.883 1.00 95.06 80 ARG A O 1
ATOM 624 N N . TYR A 1 81 ? 10.310 -0.054 -8.800 1.00 93.81 81 TYR A N 1
ATOM 625 C CA . TYR A 1 81 ? 10.693 -0.094 -7.394 1.00 93.81 81 TYR A CA 1
ATOM 626 C C . TYR A 1 81 ? 9.481 -0.335 -6.495 1.00 93.81 81 TYR A C 1
ATOM 628 O O . TYR A 1 81 ? 9.511 -1.229 -5.655 1.00 93.81 81 TYR A O 1
ATOM 636 N N . LEU A 1 82 ? 8.396 0.412 -6.683 1.00 94.62 82 LEU A N 1
ATOM 637 C CA . LEU A 1 82 ? 7.185 0.247 -5.878 1.00 94.62 82 LEU A CA 1
ATOM 638 C C . LEU A 1 82 ? 6.549 -1.137 -6.079 1.00 94.62 82 LEU A C 1
ATOM 640 O O . LEU A 1 82 ? 6.164 -1.785 -5.107 1.00 94.62 82 LEU A O 1
ATOM 644 N N . GLU A 1 83 ? 6.521 -1.624 -7.319 1.00 96.81 83 GLU A N 1
ATOM 645 C CA . GLU A 1 83 ? 5.870 -2.887 -7.673 1.00 96.81 83 GLU A CA 1
ATOM 646 C C . GLU A 1 83 ? 6.535 -4.117 -7.031 1.00 96.81 83 GLU A C 1
ATOM 648 O O . GLU A 1 83 ? 5.848 -5.069 -6.679 1.00 96.81 83 GLU A O 1
ATOM 653 N N . VAL A 1 84 ? 7.860 -4.115 -6.822 1.00 95.69 84 VAL A N 1
ATOM 654 C CA . VAL A 1 84 ? 8.594 -5.288 -6.289 1.00 95.69 84 VAL A CA 1
ATOM 655 C C . VAL A 1 84 ? 8.037 -5.790 -4.955 1.00 95.69 84 VAL A C 1
ATOM 657 O O . VAL A 1 84 ? 7.937 -6.996 -4.765 1.00 95.69 84 VAL A O 1
ATOM 660 N N . GLN A 1 85 ? 7.694 -4.896 -4.025 1.00 93.12 85 GLN A N 1
ATOM 661 C CA . GLN A 1 85 ? 7.133 -5.298 -2.728 1.00 93.12 85 GLN A CA 1
ATOM 662 C C . GLN A 1 85 ? 5.659 -5.696 -2.842 1.00 93.12 85 GLN A C 1
ATOM 664 O O . GLN A 1 85 ? 5.200 -6.576 -2.120 1.00 93.12 85 GLN A O 1
ATOM 669 N N . VAL A 1 86 ? 4.934 -5.068 -3.767 1.00 96.44 86 VAL A N 1
ATOM 670 C CA . VAL A 1 86 ? 3.520 -5.341 -4.024 1.00 96.44 86 VAL A CA 1
ATOM 671 C C . VAL A 1 86 ? 3.338 -6.735 -4.618 1.00 96.44 86 VAL A C 1
ATOM 673 O O . VAL A 1 86 ? 2.464 -7.477 -4.182 1.00 96.44 86 VAL A O 1
ATOM 676 N N . ASP A 1 87 ? 4.180 -7.136 -5.568 1.00 95.56 87 ASP A N 1
ATOM 677 C CA . ASP A 1 87 ? 4.062 -8.408 -6.295 1.00 95.56 87 ASP A CA 1
ATOM 678 C C . ASP A 1 87 ? 4.369 -9.666 -5.456 1.00 95.56 87 ASP A C 1
ATOM 680 O O . ASP A 1 87 ? 4.051 -10.774 -5.870 1.00 95.56 87 ASP A O 1
ATOM 684 N N . VAL A 1 88 ? 4.930 -9.513 -4.251 1.00 91.19 88 VAL A N 1
ATOM 685 C CA . VAL A 1 88 ? 5.291 -10.629 -3.344 1.00 91.19 88 VAL A CA 1
ATOM 686 C C . VAL A 1 88 ? 4.115 -11.133 -2.488 1.00 91.19 88 VAL A C 1
ATOM 688 O O . VAL A 1 88 ? 4.237 -12.160 -1.823 1.00 91.19 88 VAL A O 1
ATOM 691 N N . ARG A 1 89 ? 3.001 -10.396 -2.482 1.00 81.69 89 ARG A N 1
ATOM 692 C CA . ARG A 1 89 ? 1.824 -10.590 -1.618 1.00 81.69 89 ARG A CA 1
ATOM 693 C C . ARG A 1 89 ? 1.168 -11.973 -1.647 1.00 81.69 89 ARG A C 1
ATOM 695 O O . ARG A 1 89 ? 1.135 -12.618 -2.717 1.00 81.69 89 ARG A O 1
#

Organism: NCBI: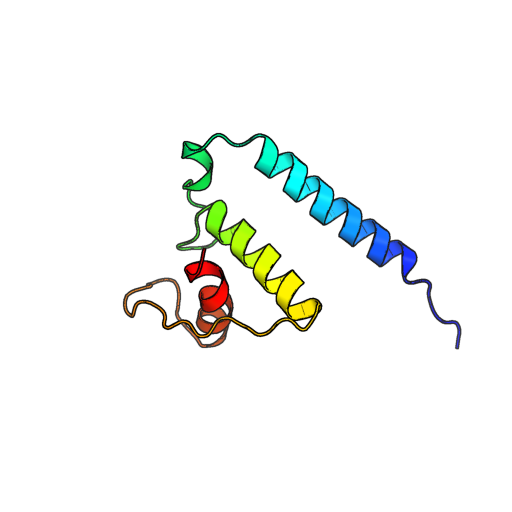txid1420899

Sequence (89 aa):
MTVQSLQPSIDAWTQSIEAISELVSSLVDGEWNRPTECPGWSVRDVVSHVIGGECEALGDPRPIHTLPRDLYHVTDETTRYLEVQVDVR

Foldseek 3Di:
DDDDDCVVVVVVVVVVVVVLVVVVVPDDPVQQQCDDPQPPDGVLLVVQLVVQVVCVVVVHDQDPDDDDPPRPSQDDPVSVVSVSSSVVD

InterPro domains:
  IPR017517 Maleylpyruvate isomerase, mycothiol-dependent enzyme [TIGR03083] (13-87)
  IPR024344 Mycothiol-dependent maleylpyruvate isomerase, metal-binding domain [PF11716] (14-84)
  IPR034660 DinB/YfiT-like putative metalloenzymes [G3DSA:1.20.120.450] (2-68)
  IPR034660 DinB/YfiT-like putative metalloenzymes [SSF109854] (5-87)

Radius of gyration: 15.79 Å; chains: 1; bounding box: 32×38×39 Å

pLDDT: mean 94.07, std 6.78, range [52.03, 98.31]

Secondary structure (DSSP, 8-state):
-PPPPSHHHHHHHHHHHHHHHHHHHT--TTGGG-B-SSTT-BHHHHHHHHHHHHHHHHTPPPP--PPPTT-TT--SHHHHHHHHHHTT-

=== Feature glossary ===
Feature key, reading from the visual/contextual features back to the raw sequence:

Rendered structure images. Structure images are PyMOL renders from six orthogonal camera directions. Cartoon representation draws helices as coils and strands as arrows; sticks shows the backbone as bonds; surface shows the solvent-excluded envelope. Rainbow coloring maps sequence position to hue (blue→red, N→C); chain coloring assigns a distinct color per polypeptide.

Contact-map, Ramachandran, and PAE plots. Three diagnostic plots accompany the record. The Cα contact map visualizes the tertiary structure as a 2D adjacency matrix (8 Å cutoff, sequence-local contacts suppressed). The Ramachandran plot shows the distribution of backbone (φ, ψ) torsions, with points in the α and β basins reflecting secondary structure content. The PAE plot shows AlphaFold's inter-residue confidence as a color matrix.

InterPro / GO / CATH / organism. The annotation block draws on four external resources. InterPro: which protein families and domains the sequence belongs to. GO: standardized terms for what the protein does, what process it participates in, and where in the cell it acts. CATH: which structural fold it has in the CATH hierarchy. Organism: the species of origin.

Nearest PDB structures. Structural nearest neighbors (via Foldseek easy-search vs the PDB). Reported per hit: target PDB id, E-value, and alignment TM-score. A TM-score above ~0.5 is the conventional threshold for 'same fold'.

Predicted aligned error. Predicted aligned error is AlphaFold's pairwise confidence. Unlike pLDDT (per-residue), PAE is per-residue-pair and captures whether two parts of the structure are correctly placed relative to each other. Units are ångströms of expected positional error.

Solvent-accessible surface area. SASA measures how much of the protein is reachable by solvent. It is computed by rolling a water-sized probe over the atomic surface and summing the exposed area (Å²). Per-residue SASA distinguishes core (buried, low SASA) from surface (exposed, high SASA) residues; total SASA is a whole-molecule size measure.

B-factor. Crystallographic B-factors measure how much each atom's electron density is smeared out, in Å². They rise in mobile loops and surface residues and fall in the buried interior. In AlphaFold models this column is repurposed to hold pLDDT instead.

pLDDT. For AlphaFold models, the B-factor field carries pLDDT — the model's own estimate of local accuracy on a 0–100 scale. Regions with pLDDT<50 should be treated as essentially unmodeled; they often correspond to intrinsically disordered segments.

Backbone torsions (φ/ψ). φ (phi) and ψ (psi) are the two rotatable backbone dihedrals per residue: φ is the C(i-1)–N–Cα–C torsion, ψ is the N–Cα–C–N(i+1) torsion, both in degrees on (−180°, 180°]. α-helical residues cluster near (−60°, −45°); β-strand residues near (−120°, +130°). A Ramachandran plot is simply a scatter of (φ, ψ) for every residue.

Radius of gyration, Cα contacts, bounding box. Radius of gyration (Rg) is the root-mean-square distance of Cα atoms from their centroid — a single number for overall size and compactness. A globular domain of N residues has Rg ≈ 2.2·N^0.38 Å; an extended or disordered chain has a much larger Rg. The Cα contact count is the number of residue pairs whose Cα atoms are within 8 Å and are more than four positions apart in sequence — a standard proxy for tertiary packing density. The bounding box is the smallest axis-aligned box enclosing all Cα atoms.

Secondary structure (3-state, P-SEA). Three-state secondary structure (P-SEA) collapses the eight DSSP classes into helix (a), strand (b), and coil (c). P-SEA assigns these from Cα geometry alone — distances and angles — without requiring backbone oxygens, so it works on any Cα trace.

Secondary structure (8-state, DSSP). Secondary structure is the local, repeating backbone conformation. DSSP classifies it into eight states by reading the hydrogen-bond network: three helix types (H, G, I), two β types (E, B), two non-regular types (T, S), and unstructured coil (-).

Foldseek 3Di. The Foldseek 3Di string encodes local tertiary geometry as a 20-letter alphabet — one character per residue — derived from the relative positions of nearby Cα atoms. Unlike the amino-acid sequence, 3Di is a direct function of the 3D structure, so two proteins with the same fold have similar 3Di strings even at low sequence identity.

mmCIF coordinates. Structure coordinates are given as an mmCIF _atom_site loop: one row per atom with element, residue name, chain id, sequence number, and x/y/z position in Å. Only the four main-chain atoms per residue are included here; side chains are omitted to keep the record compact.

Sequence. This is the polypeptide sequence — one letter per residue, N-terminus first. Length ranges from a few dozen residues for small domains to over a thousand for large multi-domain proteins.